Protein AF-A0A8T4P4V3-F1 (afdb_monomer)

Solvent-accessible surface area (backbone atoms only — not comparable to full-atom values): 2962 Å² total; per-residue (Å²): 112,70,68,62,48,46,73,73,69,55,47,68,68,45,79,51,72,94,55,68,96,44,40,71,44,68,51,72,60,91,80,19,38,33,40,18,41,36,98,83,54,66,93,82,88,132

Nearest PDB structures (foldseek):
  3ck2-assembly1_A  TM=7.428E-01  e=1.088E-01  Streptococcus pneumoniae TIGR4
  5ua0-assembly2_B  TM=6.426E-01  e=9.775E-01  Arabidopsis t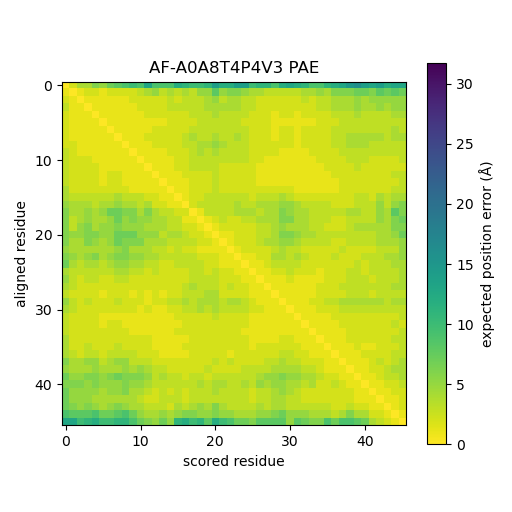haliana
  3ci2-assembly1_A  TM=2.988E-01  e=8.778E+00  Hordeum vulgare

Mean predicted aligned error: 2.92 Å

Radius of gyration: 10.74 Å; Cα contacts (8 Å, |Δi|>4): 64; chains: 1; bounding box: 26×22×24 Å

Secondary structure (DSSP, 8-state):
-HHHHHHHH--SEEE--S-GGGTT-EEEETTEEEE---TT------

pLDDT: mean 92.62, std 4.54, range [75.38, 97.69]

Sequence (46 aa):
MIKTFILKVKPDLAISGHLHENAGKEDKIGKTKIVNPGPFGKIINF

Foldseek 3Di:
DVLVVCVVVVDQEAEDEDDQVCAQPWDDDPNYIYHHPHPVGDDDDD

Structure (mmCIF, N/CA/C/O backbone):
data_AF-A0A8T4P4V3-F1
#
_entry.id   AF-A0A8T4P4V3-F1
#
loop_
_atom_site.group_PDB
_atom_site.id
_atom_site.type_symbol
_atom_site.label_atom_id
_atom_site.label_alt_id
_atom_site.label_comp_id
_atom_site.label_asym_id
_atom_site.label_entity_id
_atom_site.label_seq_id
_atom_site.pdbx_PDB_ins_code
_atom_site.Cartn_x
_atom_site.Cartn_y
_atom_site.Cartn_z
_atom_site.occupancy
_atom_site.B_iso_or_equiv
_atom_site.auth_seq_id
_atom_site.auth_comp_id
_atom_site.auth_asym_id
_atom_site.auth_atom_id
_atom_site.pdbx_PDB_model_num
ATOM 1 N N . MET A 1 1 ? -1.519 12.310 8.182 1.00 75.38 1 MET A N 1
ATOM 2 C CA . MET A 1 1 ? -2.905 12.473 7.679 1.00 75.38 1 MET A CA 1
ATOM 3 C C . MET A 1 1 ? -3.433 11.219 6.974 1.00 75.38 1 MET A C 1
ATOM 5 O O . MET A 1 1 ? -4.502 10.753 7.350 1.00 75.38 1 MET A O 1
ATOM 9 N N . ILE A 1 2 ? -2.688 10.607 6.038 1.00 87.38 2 ILE A N 1
ATOM 10 C CA . ILE A 1 2 ? -3.176 9.448 5.254 1.00 87.38 2 ILE A CA 1
ATOM 11 C C . ILE A 1 2 ? -3.494 8.195 6.093 1.00 87.38 2 ILE A C 1
ATOM 13 O O . ILE A 1 2 ? -4.510 7.544 5.876 1.00 87.38 2 ILE A O 1
ATOM 17 N N . LYS A 1 3 ? -2.696 7.908 7.133 1.00 92.62 3 LYS A N 1
ATOM 18 C CA . LYS A 1 3 ? -2.947 6.794 8.066 1.00 92.62 3 LYS A CA 1
ATOM 19 C C . LYS A 1 3 ? -4.302 6.919 8.770 1.00 92.62 3 LYS A C 1
ATOM 21 O O . LYS A 1 3 ? -5.044 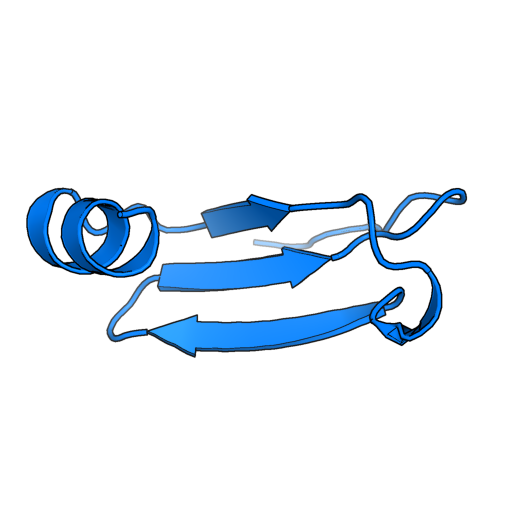5.947 8.865 1.00 92.62 3 LYS A O 1
ATOM 26 N N . THR A 1 4 ? -4.644 8.119 9.238 1.00 96.00 4 THR A N 1
ATOM 27 C CA . THR A 1 4 ? -5.920 8.389 9.916 1.00 96.00 4 THR A CA 1
ATOM 28 C C . THR A 1 4 ? -7.105 8.199 8.973 1.00 96.00 4 THR A C 1
ATOM 30 O O . THR A 1 4 ? -8.133 7.676 9.391 1.00 96.00 4 THR A O 1
ATOM 33 N N . PHE A 1 5 ? -6.959 8.583 7.702 1.00 95.75 5 PHE A N 1
ATOM 34 C CA . PHE A 1 5 ? -7.975 8.338 6.681 1.00 95.75 5 PHE A CA 1
ATOM 35 C C . PHE A 1 5 ? -8.192 6.836 6.457 1.00 95.75 5 PHE A C 1
ATOM 37 O O . PHE A 1 5 ? -9.326 6.370 6.533 1.00 95.75 5 PHE A O 1
ATOM 44 N N . ILE A 1 6 ? -7.108 6.069 6.285 1.00 96.88 6 ILE A N 1
ATOM 45 C CA . ILE A 1 6 ? -7.163 4.610 6.100 1.00 96.88 6 ILE A CA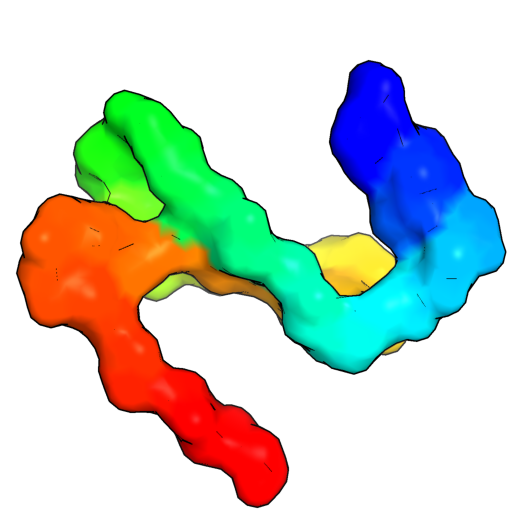 1
ATOM 46 C C . ILE A 1 6 ? -7.857 3.930 7.286 1.00 96.88 6 ILE A C 1
ATOM 48 O O . ILE A 1 6 ? -8.732 3.095 7.086 1.00 96.88 6 ILE A O 1
ATOM 52 N N . LEU A 1 7 ? -7.540 4.325 8.522 1.00 96.38 7 LEU A N 1
ATOM 53 C CA . LEU A 1 7 ? -8.170 3.755 9.719 1.00 96.38 7 LEU A CA 1
ATOM 54 C C . LEU A 1 7 ? -9.676 4.059 9.822 1.00 96.38 7 LEU A C 1
ATOM 56 O O . LEU A 1 7 ? -10.422 3.232 10.350 1.00 96.38 7 LEU A O 1
ATOM 60 N N . LYS A 1 8 ? -10.127 5.222 9.330 1.00 97.44 8 LYS A N 1
ATOM 61 C CA . LYS A 1 8 ? -11.542 5.631 9.349 1.00 97.44 8 LYS A CA 1
ATOM 62 C C . LYS A 1 8 ? -12.350 4.986 8.224 1.00 97.44 8 LYS A C 1
ATOM 64 O O . LYS A 1 8 ? -13.399 4.412 8.488 1.00 97.44 8 LYS A O 1
ATOM 69 N N . VAL A 1 9 ? -11.861 5.085 6.989 1.00 97.69 9 VAL A N 1
ATOM 70 C CA . VAL A 1 9 ? -12.584 4.657 5.780 1.00 97.69 9 VAL A CA 1
ATOM 71 C C . VAL A 1 9 ? -12.409 3.165 5.511 1.00 97.69 9 VAL A C 1
ATOM 73 O O . VAL A 1 9 ? -13.319 2.531 4.991 1.00 97.69 9 VAL A O 1
ATOM 76 N N . LYS A 1 10 ? -11.267 2.590 5.909 1.00 97.38 10 LYS A N 1
ATOM 77 C CA . LYS A 1 10 ? -10.930 1.170 5.736 1.00 97.38 10 LYS A CA 1
ATOM 78 C C . LYS A 1 10 ? -11.167 0.697 4.290 1.00 97.38 10 LYS A C 1
ATOM 80 O O . LYS A 1 10 ? -11.964 -0.216 4.086 1.00 97.38 10 LYS A O 1
ATOM 85 N N . PRO A 1 11 ? -10.517 1.299 3.278 1.00 96.69 11 PRO A N 1
ATOM 86 C CA . PRO A 1 11 ? -10.613 0.794 1.909 1.00 96.69 11 PRO A CA 1
ATOM 87 C C . PRO A 1 11 ? -9.970 -0.594 1.807 1.00 96.69 11 PRO A C 1
ATOM 89 O O . PRO A 1 11 ? -9.134 -0.949 2.636 1.00 96.69 11 PRO A O 1
ATOM 92 N N . ASP A 1 12 ? -10.312 -1.381 0.794 1.00 96.56 12 ASP A N 1
ATOM 93 C CA . ASP A 1 12 ? -9.667 -2.687 0.596 1.00 96.56 12 ASP A CA 1
ATOM 94 C C . ASP A 1 12 ? -8.237 -2.533 0.039 1.00 96.56 12 ASP A C 1
ATOM 96 O O . ASP A 1 12 ? -7.341 -3.301 0.396 1.00 96.56 12 ASP A O 1
ATOM 100 N N . LEU A 1 13 ? -7.982 -1.465 -0.730 1.00 95.44 13 LEU A N 1
ATOM 101 C CA . LEU A 1 13 ? -6.677 -1.135 -1.305 1.00 95.44 13 LEU A CA 1
ATOM 102 C C . LEU A 1 13 ? -6.363 0.368 -1.191 1.00 95.44 13 LEU A C 1
ATOM 104 O O . LEU A 1 13 ? -7.210 1.214 -1.471 1.00 95.44 13 LEU A O 1
ATOM 108 N N . ALA A 1 14 ? -5.126 0.699 -0.822 1.00 95.62 14 ALA A N 1
ATOM 109 C CA . ALA A 1 14 ? -4.562 2.044 -0.844 1.00 95.62 14 ALA A CA 1
ATOM 110 C C . ALA A 1 14 ? -3.273 2.056 -1.681 1.00 95.62 14 ALA A C 1
ATOM 112 O O . ALA A 1 14 ? -2.333 1.314 -1.397 1.00 95.62 14 ALA A O 1
ATOM 113 N N . ILE A 1 15 ? -3.225 2.905 -2.708 1.00 94.38 15 ILE A N 1
ATOM 114 C CA . ILE A 1 15 ? -2.104 2.989 -3.654 1.00 94.38 15 ILE A CA 1
ATOM 115 C C . ILE A 1 15 ? -1.371 4.315 -3.438 1.00 94.38 15 ILE A C 1
ATOM 117 O O . ILE A 1 15 ? -2.007 5.368 -3.395 1.00 94.38 15 ILE A O 1
ATOM 121 N N . SER A 1 16 ? -0.044 4.282 -3.299 1.00 91.25 16 SER A N 1
ATOM 122 C CA . SER A 1 16 ? 0.782 5.489 -3.159 1.00 91.25 16 SER A CA 1
ATOM 123 C C . SER A 1 16 ? 2.068 5.404 -3.983 1.00 91.25 16 SER A C 1
ATOM 125 O O . SER A 1 16 ? 2.557 4.322 -4.272 1.00 91.25 16 SER A O 1
ATOM 127 N N . GLY A 1 17 ? 2.608 6.552 -4.395 1.00 87.31 17 GLY A N 1
ATOM 128 C CA . GLY A 1 17 ? 3.848 6.644 -5.175 1.00 87.31 17 GLY A CA 1
ATOM 129 C C . GLY A 1 17 ? 4.848 7.604 -4.532 1.00 87.31 17 GLY A C 1
ATOM 130 O O . GLY A 1 17 ? 4.914 7.702 -3.310 1.00 87.31 17 GLY A O 1
ATOM 131 N N . HIS A 1 18 ? 5.585 8.352 -5.356 1.00 89.56 18 HIS A N 1
ATOM 132 C CA . HIS A 1 18 ? 6.553 9.395 -4.976 1.00 89.56 18 HIS A CA 1
ATOM 133 C C . HIS A 1 18 ? 7.934 8.892 -4.525 1.00 89.56 18 HIS A C 1
ATOM 135 O O . HIS A 1 18 ? 8.936 9.308 -5.096 1.00 89.56 18 HIS A O 1
ATOM 141 N N . LEU A 1 19 ? 8.014 7.966 -3.565 1.00 90.88 19 LEU A N 1
ATOM 142 C CA . LEU A 1 19 ? 9.302 7.410 -3.124 1.00 90.88 19 LEU A CA 1
ATOM 143 C C . LEU A 1 19 ? 9.649 6.149 -3.925 1.00 90.88 19 LEU A C 1
ATOM 145 O O . LEU A 1 19 ? 9.086 5.079 -3.680 1.00 90.88 19 LEU A O 1
ATOM 149 N N . HIS A 1 20 ? 10.584 6.269 -4.874 1.00 89.44 20 HIS A N 1
ATOM 150 C CA . HIS A 1 20 ? 11.033 5.147 -5.713 1.00 89.44 20 HIS A CA 1
ATOM 151 C C . HIS A 1 20 ? 11.708 4.030 -4.905 1.00 89.44 20 HIS A C 1
ATOM 153 O O . HIS A 1 20 ? 11.574 2.864 -5.255 1.00 89.44 20 HIS A O 1
ATOM 159 N N . GLU A 1 21 ? 12.334 4.352 -3.771 1.00 89.69 21 GLU A N 1
ATOM 160 C CA . GLU A 1 21 ? 12.938 3.378 -2.843 1.00 89.69 21 GLU A CA 1
ATOM 161 C C . GLU A 1 21 ? 11.916 2.399 -2.238 1.00 89.69 21 GLU A C 1
ATOM 163 O O . GLU A 1 21 ? 12.273 1.354 -1.688 1.00 89.69 21 GLU A O 1
ATOM 168 N N . ASN A 1 22 ? 10.628 2.745 -2.321 1.00 90.19 22 ASN A N 1
ATOM 169 C CA . ASN A 1 22 ? 9.522 1.919 -1.858 1.00 90.19 22 ASN A CA 1
ATOM 170 C C . ASN A 1 22 ? 8.735 1.276 -3.005 1.00 90.19 22 ASN A C 1
ATOM 172 O O . ASN A 1 22 ? 7.724 0.631 -2.737 1.00 90.19 22 ASN A O 1
ATOM 176 N N . ALA A 1 23 ? 9.179 1.416 -4.258 1.00 92.31 23 ALA A N 1
ATOM 177 C CA . ALA A 1 23 ? 8.572 0.728 -5.390 1.00 92.31 23 ALA A CA 1
ATOM 178 C C . ALA A 1 23 ? 8.528 -0.790 -5.145 1.00 92.31 23 ALA A C 1
ATOM 180 O O . ALA A 1 23 ? 9.494 -1.395 -4.684 1.00 92.31 23 ALA A O 1
ATOM 181 N N . GLY A 1 24 ? 7.379 -1.400 -5.420 1.00 87.50 24 GLY A N 1
ATOM 182 C CA . GLY A 1 24 ? 7.131 -2.827 -5.229 1.00 87.50 24 GLY A CA 1
ATOM 183 C C . GLY A 1 24 ? 6.806 -3.240 -3.791 1.00 87.50 24 GLY A C 1
ATOM 184 O O . GLY A 1 24 ? 6.254 -4.329 -3.612 1.00 87.50 24 GLY A O 1
ATOM 185 N N . LYS A 1 25 ? 7.077 -2.390 -2.787 1.00 89.69 25 LYS A N 1
ATOM 186 C CA . LYS A 1 25 ? 6.783 -2.696 -1.382 1.00 89.69 25 LYS A CA 1
ATOM 187 C C . LYS A 1 25 ? 5.282 -2.658 -1.111 1.00 89.69 25 LYS A C 1
ATOM 189 O O . LYS A 1 25 ? 4.531 -1.859 -1.680 1.00 89.69 25 LYS A O 1
ATOM 194 N N . GLU A 1 26 ? 4.866 -3.535 -0.209 1.00 92.75 26 GLU A N 1
ATOM 195 C CA . GLU A 1 26 ? 3.490 -3.670 0.245 1.00 92.75 26 GLU A CA 1
ATOM 196 C C . GLU A 1 26 ? 3.454 -3.584 1.766 1.00 92.75 26 GLU A C 1
ATOM 198 O O . GLU A 1 26 ? 4.385 -4.014 2.444 1.00 92.75 26 GLU A O 1
ATOM 203 N N . ASP A 1 27 ? 2.371 -3.027 2.289 1.00 94.38 27 ASP A N 1
ATOM 204 C CA . ASP A 1 27 ? 2.116 -2.936 3.721 1.00 94.38 27 ASP A CA 1
ATOM 205 C C . ASP A 1 27 ? 0.624 -3.180 3.993 1.00 94.38 27 ASP A C 1
ATOM 207 O O . ASP A 1 27 ? -0.186 -3.312 3.067 1.00 94.38 27 ASP A O 1
ATOM 211 N N . LYS A 1 28 ? 0.235 -3.272 5.262 1.00 95.44 28 LYS A N 1
ATOM 212 C CA . LYS A 1 28 ? -1.144 -3.531 5.664 1.00 95.44 28 LYS A CA 1
ATOM 213 C C . LYS A 1 28 ? -1.510 -2.754 6.919 1.00 95.44 28 LYS A C 1
ATOM 215 O O . LYS A 1 28 ? -0.826 -2.807 7.935 1.00 95.44 28 LYS A O 1
ATOM 220 N N . ILE A 1 29 ? -2.665 -2.093 6.877 1.00 96.38 29 ILE A N 1
ATOM 221 C CA . ILE A 1 29 ? -3.278 -1.462 8.051 1.00 96.38 29 ILE A CA 1
ATOM 222 C C . ILE A 1 29 ? -4.693 -2.012 8.201 1.00 96.38 29 ILE A C 1
ATOM 224 O O . ILE A 1 29 ? -5.588 -1.695 7.418 1.00 96.38 29 ILE A O 1
ATOM 228 N N . GLY A 1 30 ? -4.915 -2.843 9.221 1.00 94.81 30 GLY A N 1
ATOM 229 C CA . GLY A 1 30 ? -6.199 -3.524 9.400 1.00 94.81 30 GLY A CA 1
ATOM 230 C C . GLY A 1 30 ? -6.533 -4.390 8.182 1.00 94.81 30 GLY A C 1
ATOM 231 O O . GLY A 1 30 ? -5.745 -5.262 7.825 1.00 94.81 30 GLY A O 1
ATOM 232 N N . LYS A 1 31 ? -7.681 -4.151 7.531 1.00 95.38 31 LYS A N 1
ATOM 233 C CA . LYS A 1 31 ? -8.054 -4.850 6.285 1.00 95.38 31 LYS A CA 1
ATOM 234 C C . LYS A 1 31 ? -7.469 -4.222 5.016 1.00 95.38 31 LYS A C 1
ATOM 236 O O . LYS A 1 31 ? -7.481 -4.861 3.973 1.00 95.38 31 LYS A O 1
ATOM 241 N N . THR A 1 32 ? -6.960 -2.996 5.100 1.00 97.25 32 THR A N 1
ATOM 242 C CA . THR A 1 32 ? -6.477 -2.256 3.936 1.00 97.25 32 THR A CA 1
ATOM 243 C C . THR A 1 32 ? -5.105 -2.756 3.519 1.00 97.25 32 THR A C 1
ATOM 245 O O . THR A 1 32 ? -4.151 -2.666 4.296 1.00 97.25 32 THR A O 1
ATOM 248 N N . LYS A 1 33 ? -4.997 -3.226 2.275 1.00 96.00 33 LYS A N 1
ATOM 249 C CA . LYS A 1 33 ? -3.719 -3.491 1.616 1.00 96.00 33 LYS A CA 1
ATOM 250 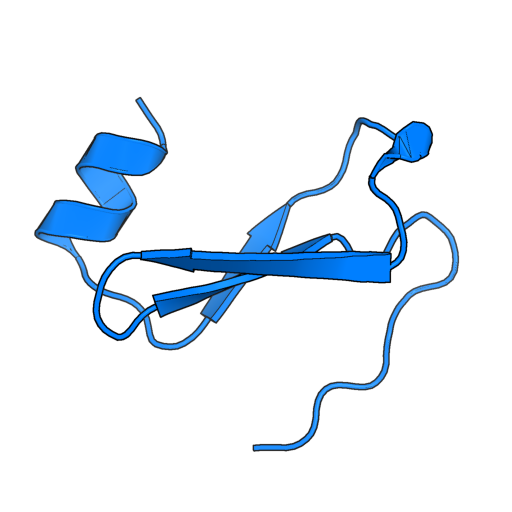C C . LYS A 1 33 ? -3.129 -2.177 1.102 1.00 96.00 33 LYS A C 1
ATOM 252 O O . LYS A 1 33 ? -3.844 -1.378 0.507 1.00 96.00 33 LYS A O 1
ATOM 257 N N . ILE A 1 34 ? -1.845 -1.936 1.328 1.00 95.25 34 ILE A N 1
ATOM 258 C CA . ILE A 1 34 ? -1.133 -0.734 0.885 1.00 95.25 34 ILE A CA 1
ATOM 259 C C . ILE A 1 34 ? -0.083 -1.157 -0.134 1.00 95.25 34 ILE A C 1
ATOM 261 O O . ILE A 1 34 ? 0.678 -2.085 0.125 1.00 95.25 34 ILE A O 1
ATOM 265 N N . VAL A 1 35 ? -0.043 -0.499 -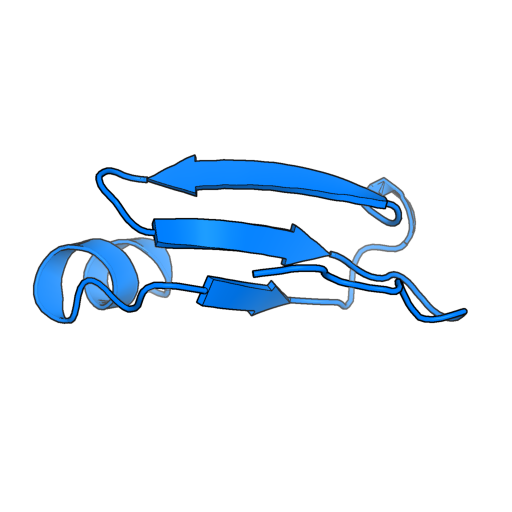1.291 1.00 95.31 35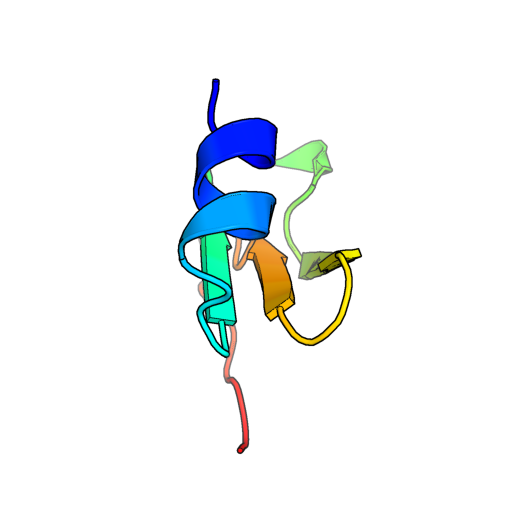 VAL A N 1
ATOM 266 C CA . VAL A 1 35 ? 0.871 -0.858 -2.382 1.00 95.31 35 VAL A CA 1
ATOM 267 C C . VAL A 1 35 ? 1.510 0.392 -2.968 1.00 95.31 35 VAL A C 1
ATOM 269 O O . VAL A 1 35 ? 0.809 1.343 -3.316 1.00 95.31 35 VAL A O 1
ATOM 272 N N . ASN A 1 36 ? 2.831 0.357 -3.144 1.00 95.19 36 ASN A N 1
ATOM 273 C CA . ASN A 1 36 ? 3.524 1.293 -4.020 1.00 95.19 36 ASN A CA 1
ATOM 274 C C . ASN A 1 36 ? 3.928 0.583 -5.319 1.00 95.19 36 ASN A C 1
ATOM 276 O O . ASN A 1 36 ? 4.861 -0.220 -5.307 1.00 95.19 36 ASN A O 1
ATOM 280 N N . PRO A 1 37 ? 3.239 0.834 -6.445 1.00 94.25 37 PRO A N 1
ATOM 281 C CA . PRO A 1 37 ? 3.525 0.152 -7.703 1.00 94.25 37 PRO A CA 1
ATOM 282 C C . PRO A 1 37 ? 4.831 0.629 -8.356 1.00 94.25 37 PRO A C 1
ATOM 284 O O . PRO A 1 37 ? 5.329 -0.031 -9.260 1.00 94.25 37 PRO A O 1
ATOM 287 N N . GLY A 1 38 ? 5.409 1.745 -7.902 1.00 93.69 38 GLY A N 1
ATOM 288 C CA . GLY A 1 38 ? 6.581 2.341 -8.529 1.00 93.69 38 GLY A CA 1
ATOM 289 C C . GLY A 1 38 ? 6.311 2.874 -9.945 1.00 93.69 38 GLY A C 1
ATOM 290 O O . GLY A 1 38 ? 5.173 2.857 -10.420 1.00 93.69 38 GLY A O 1
ATOM 291 N N . PRO A 1 39 ? 7.355 3.358 -10.639 1.00 93.19 39 PRO A N 1
ATOM 292 C CA . PRO A 1 39 ? 7.216 4.006 -11.947 1.00 93.19 39 PRO A CA 1
ATOM 293 C C . PRO A 1 39 ? 6.793 3.057 -13.078 1.00 93.19 39 PRO A C 1
ATOM 295 O O . PRO A 1 39 ? 6.307 3.517 -14.105 1.00 93.19 39 PRO A O 1
ATOM 298 N N . PHE A 1 40 ? 6.954 1.745 -12.898 1.00 93.25 40 PHE A N 1
ATOM 299 C CA . PHE A 1 40 ? 6.657 0.742 -13.927 1.00 93.25 40 PHE A CA 1
ATOM 300 C C . PHE A 1 40 ? 5.297 0.058 -13.743 1.00 93.25 40 PHE A C 1
ATOM 302 O O . PHE A 1 40 ? 4.916 -0.783 -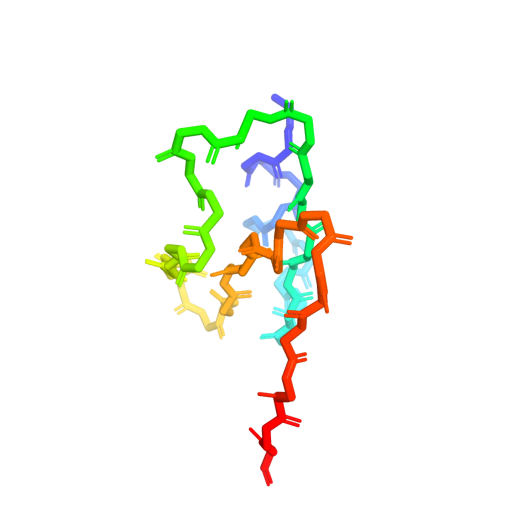14.555 1.00 93.25 40 PHE A O 1
ATOM 309 N N . GLY A 1 41 ? 4.548 0.423 -12.700 1.00 91.25 41 GLY A N 1
ATOM 310 C CA . GLY A 1 41 ? 3.286 -0.232 -12.382 1.00 91.25 41 GLY A CA 1
ATOM 311 C C . GLY A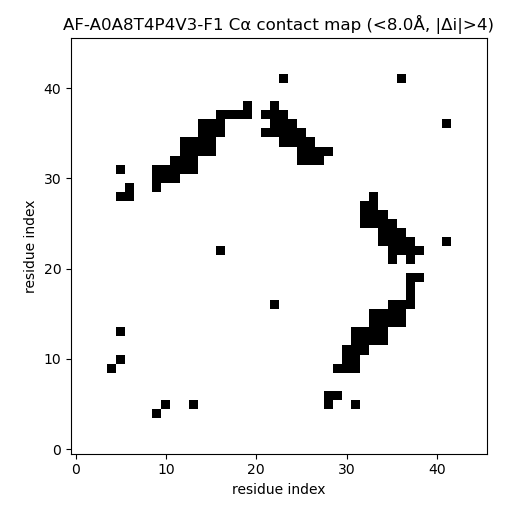 1 41 ? 3.464 -1.603 -11.717 1.00 91.25 41 GLY A C 1
ATOM 312 O O . GLY A 1 41 ? 4.560 -2.153 -11.618 1.00 91.25 41 GLY A O 1
ATOM 313 N N . LYS A 1 42 ? 2.350 -2.168 -11.240 1.00 91.31 42 LYS A N 1
ATOM 314 C CA . LYS A 1 42 ? 2.282 -3.511 -10.646 1.00 91.31 42 LYS A CA 1
ATOM 315 C C . LYS A 1 42 ? 0.924 -4.135 -10.949 1.00 91.31 42 LYS A C 1
ATOM 317 O O . LYS A 1 42 ? -0.099 -3.480 -10.761 1.00 91.31 42 LYS A O 1
ATOM 322 N N . ILE A 1 43 ? 0.910 -5.395 -11.381 1.00 91.94 43 ILE A N 1
ATOM 323 C CA . ILE A 1 43 ? -0.327 -6.171 -11.535 1.00 91.94 43 ILE A CA 1
ATOM 324 C C . ILE A 1 43 ? -0.802 -6.589 -10.140 1.00 91.94 43 ILE A C 1
ATOM 326 O O . ILE A 1 43 ? -0.036 -7.168 -9.368 1.00 91.94 43 ILE A O 1
ATOM 330 N N . ILE A 1 44 ? -2.054 -6.269 -9.809 1.00 88.12 44 ILE A N 1
ATOM 331 C CA . ILE A 1 44 ? -2.683 -6.621 -8.534 1.00 88.12 44 ILE A CA 1
ATOM 332 C C . ILE A 1 44 ? -3.860 -7.546 -8.826 1.00 88.12 44 ILE A C 1
ATOM 334 O O . ILE A 1 44 ? -4.779 -7.170 -9.548 1.00 88.12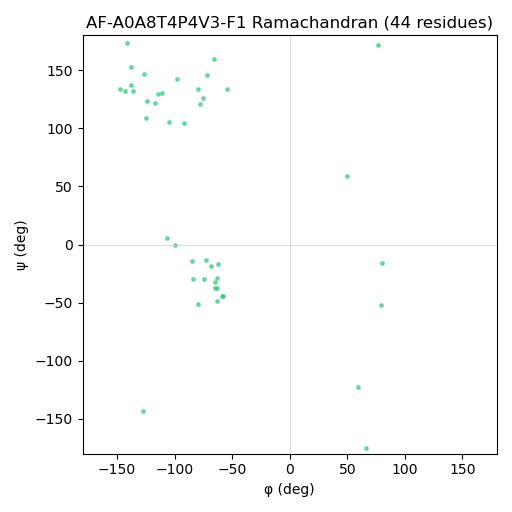 44 ILE A O 1
ATOM 338 N N . ASN A 1 45 ? -3.815 -8.739 -8.239 1.00 87.44 45 ASN A N 1
ATOM 339 C CA . ASN A 1 45 ? -4.892 -9.723 -8.301 1.00 87.44 45 ASN A CA 1
ATOM 340 C C . ASN A 1 45 ? -5.738 -9.623 -7.019 1.00 87.44 45 ASN A C 1
ATOM 342 O O . ASN A 1 45 ? -5.173 -9.390 -5.942 1.00 87.44 45 ASN A O 1
ATOM 346 N N . PHE A 1 46 ? -7.057 -9.785 -7.154 1.00 78.56 46 PHE A N 1
ATOM 347 C CA . PHE A 1 46 ? -8.051 -9.717 -6.076 1.00 78.56 46 PHE A CA 1
ATOM 348 C C . PHE A 1 46 ? -8.738 -11.063 -5.881 1.00 78.56 46 PHE A C 1
ATOM 350 O O . PHE A 1 46 ? -8.983 -11.737 -6.908 1.00 78.56 46 PHE A O 1
#